Protein AF-A0A2G2GB15-F1 (afdb_monomer_lite)

Sequence (92 aa):
MKKKYFLYDPENGFETYETKLECEKAAEESIEYYLDDFWNESVTNLVIGVITHSATKTDVERQPEDQETAEEEGWDEDCKYRCNYKMLPIET

Foldseek 3Di:
DQFFKWKAWPVPGIDTHNDPVVRVVVLVVSVVVCVVVDNDPVRPDIDMDTDFWDKDWAPKDAQDPDPVSNVVVPHDPPDGIDTDIDTDTDDD

Structure (mmCIF, N/CA/C/O backbone):
data_AF-A0A2G2GB15-F1
#
_entry.id   AF-A0A2G2GB15-F1
#
loop_
_atom_site.group_PDB
_atom_site.id
_atom_site.type_symbol
_atom_site.label_atom_id
_atom_site.label_alt_id
_atom_site.label_comp_id
_atom_site.label_asym_id
_atom_site.label_entity_id
_atom_site.label_seq_id
_atom_site.pdbx_PDB_ins_code
_atom_site.Cartn_x
_atom_site.Cartn_y
_atom_site.Cartn_z
_atom_site.occupancy
_atom_site.B_iso_or_equiv
_atom_site.auth_seq_id
_atom_site.auth_comp_id
_atom_site.auth_asym_id
_atom_site.auth_atom_id
_atom_site.pdbx_PDB_model_num
ATOM 1 N N . MET A 1 1 ? 7.299 -1.996 -0.436 1.00 60.38 1 MET A N 1
ATOM 2 C CA . MET A 1 1 ? 6.477 -0.869 0.070 1.00 60.38 1 MET A CA 1
ATOM 3 C C . MET A 1 1 ? 6.468 -0.986 1.586 1.00 60.38 1 MET A C 1
ATOM 5 O O . MET A 1 1 ? 6.047 -2.026 2.056 1.00 60.38 1 MET A O 1
ATOM 9 N N . LYS A 1 2 ? 6.984 -0.004 2.345 1.00 71.31 2 LYS A N 1
ATOM 10 C CA . LYS A 1 2 ? 7.111 -0.139 3.817 1.00 71.31 2 LYS A CA 1
ATOM 11 C C . LYS A 1 2 ? 5.773 -0.097 4.564 1.00 71.31 2 LYS A C 1
ATOM 13 O O . LYS A 1 2 ? 5.671 -0.601 5.672 1.00 71.31 2 LYS A O 1
ATOM 18 N N . LYS A 1 3 ? 4.745 0.489 3.946 1.00 84.69 3 LYS A N 1
ATOM 19 C CA . LYS A 1 3 ? 3.422 0.667 4.542 1.00 84.69 3 LYS A CA 1
ATOM 20 C C . LYS A 1 3 ? 2.469 -0.420 4.060 1.00 84.69 3 LYS A C 1
ATOM 22 O O . LYS A 1 3 ? 2.024 -0.383 2.918 1.00 84.69 3 LYS A O 1
ATOM 27 N N . LYS A 1 4 ? 2.229 -1.423 4.901 1.00 91.75 4 LYS A N 1
ATOM 28 C CA . LYS A 1 4 ? 1.451 -2.628 4.574 1.00 91.75 4 LYS A CA 1
ATOM 29 C C . LYS A 1 4 ? -0.014 -2.526 4.991 1.00 91.75 4 LYS A C 1
ATOM 31 O O . LYS A 1 4 ? -0.849 -3.236 4.437 1.00 91.75 4 LYS A O 1
ATOM 36 N N . TYR A 1 5 ? -0.330 -1.674 5.953 1.00 95.75 5 TYR A N 1
ATOM 37 C CA . TYR A 1 5 ? -1.676 -1.542 6.498 1.00 95.75 5 TYR A CA 1
ATOM 38 C C . TYR A 1 5 ? -2.317 -0.269 5.970 1.00 95.75 5 TYR A C 1
ATOM 40 O O . TYR A 1 5 ? -1.607 0.699 5.686 1.00 95.75 5 TYR A O 1
ATOM 48 N N . PHE A 1 6 ? -3.636 -0.273 5.825 1.00 96.06 6 PHE A N 1
ATOM 49 C CA . PHE A 1 6 ? -4.384 0.917 5.449 1.00 96.06 6 PHE A CA 1
ATOM 50 C C . PHE A 1 6 ? -5.603 1.117 6.335 1.00 96.06 6 PHE A C 1
ATOM 52 O O . PHE A 1 6 ? -6.208 0.132 6.760 1.00 96.06 6 PHE A O 1
ATOM 59 N N . LEU A 1 7 ? -5.964 2.382 6.533 1.00 96.06 7 LEU A N 1
ATOM 60 C CA . LEU A 1 7 ? -7.259 2.827 7.034 1.00 96.06 7 LEU A CA 1
ATOM 61 C C . LEU A 1 7 ? -7.954 3.578 5.899 1.00 96.06 7 LEU A C 1
ATOM 63 O O . LEU A 1 7 ? -7.366 4.465 5.282 1.00 96.06 7 LEU A O 1
ATOM 67 N N . TYR A 1 8 ? -9.189 3.195 5.611 1.00 94.56 8 TYR A N 1
ATOM 68 C CA . TYR A 1 8 ? -10.110 3.995 4.830 1.00 94.56 8 TYR A CA 1
ATOM 69 C C . TYR A 1 8 ? -11.126 4.632 5.770 1.00 94.56 8 TYR A C 1
ATOM 71 O O . TYR A 1 8 ? -11.852 3.930 6.479 1.00 94.56 8 TYR A O 1
ATOM 79 N N . ASP A 1 9 ? -11.167 5.953 5.722 1.00 90.50 9 ASP A N 1
ATOM 80 C CA . ASP A 1 9 ? -12.098 6.811 6.431 1.00 90.50 9 ASP A CA 1
ATOM 81 C C . ASP A 1 9 ? -12.850 7.658 5.389 1.00 90.50 9 ASP A C 1
ATOM 83 O O . ASP A 1 9 ? -12.206 8.280 4.542 1.00 90.50 9 ASP A O 1
ATOM 87 N N . PRO A 1 10 ? -14.194 7.682 5.376 1.00 86.00 10 PRO A N 1
ATOM 88 C CA . PRO A 1 10 ? -14.950 8.498 4.428 1.00 86.00 10 PRO A CA 1
ATOM 89 C C . PRO A 1 10 ? -14.592 9.993 4.434 1.00 86.00 10 PRO A C 1
ATOM 91 O O . PRO A 1 10 ? -14.701 10.623 3.380 1.00 86.00 10 PRO A O 1
ATOM 94 N N . GLU A 1 11 ? -14.159 10.555 5.569 1.00 84.19 11 GLU A N 1
ATOM 95 C CA . GLU A 1 11 ? -13.764 11.969 5.659 1.00 84.19 11 GLU A CA 1
ATOM 96 C C . GLU A 1 11 ? -12.289 12.196 5.304 1.00 84.19 11 GLU A C 1
ATOM 98 O O . GLU A 1 11 ? -11.972 13.135 4.571 1.00 84.19 11 GLU A O 1
ATOM 103 N N . ASN A 1 12 ? -11.392 11.316 5.761 1.00 84.75 12 ASN A N 1
ATOM 104 C CA . ASN A 1 12 ? -9.938 11.488 5.603 1.00 84.75 12 ASN A CA 1
ATOM 105 C C . ASN A 1 12 ? -9.351 10.765 4.374 1.00 84.75 12 ASN A C 1
ATOM 107 O O . ASN A 1 12 ? -8.238 11.053 3.926 1.00 84.75 12 ASN A O 1
ATOM 111 N N . GLY A 1 13 ? -10.111 9.859 3.762 1.00 90.00 13 GLY A N 1
ATOM 112 C CA . GLY A 1 13 ? -9.711 9.091 2.591 1.00 90.00 13 GLY A CA 1
ATOM 113 C C . GLY A 1 13 ? -8.901 7.843 2.943 1.00 90.00 13 GLY A C 1
ATOM 114 O O . GLY A 1 13 ? -9.283 7.063 3.809 1.00 90.00 13 GLY A O 1
ATOM 115 N N . PHE A 1 14 ? -7.826 7.591 2.191 1.00 92.25 14 PHE A N 1
ATOM 116 C CA . PHE A 1 14 ? -7.022 6.370 2.296 1.00 92.25 14 PHE A CA 1
ATOM 117 C C . PHE A 1 14 ? -5.642 6.671 2.881 1.00 92.25 14 PHE A C 1
ATOM 119 O O . PHE A 1 14 ? -4.782 7.254 2.214 1.00 92.25 14 PHE A O 1
ATOM 126 N N . GLU A 1 15 ? -5.411 6.208 4.102 1.00 94.81 15 GLU A N 1
ATOM 127 C CA . GLU A 1 15 ? -4.152 6.363 4.821 1.00 94.81 15 GLU A CA 1
ATOM 128 C C . GLU A 1 15 ? -3.415 5.033 4.949 1.00 94.81 15 GLU A C 1
ATOM 130 O O . GLU A 1 15 ? -4.020 3.965 4.968 1.00 94.81 15 GLU A O 1
ATOM 135 N N . THR A 1 16 ? -2.081 5.084 5.018 1.00 94.94 16 THR A N 1
ATOM 136 C CA . THR A 1 16 ? -1.238 3.881 5.074 1.00 94.94 16 THR A CA 1
ATOM 137 C C . THR A 1 16 ? -0.226 3.930 6.212 1.00 94.94 16 THR A C 1
ATOM 139 O O . THR A 1 16 ? 0.437 4.951 6.439 1.00 94.94 16 THR A O 1
ATOM 142 N N . TYR A 1 17 ? -0.045 2.779 6.861 1.00 94.62 17 TYR A N 1
ATOM 143 C CA . TYR A 1 17 ? 0.766 2.591 8.065 1.00 94.62 17 TYR A CA 1
ATOM 144 C C . TYR A 1 17 ? 1.753 1.432 7.891 1.00 94.62 17 TYR A C 1
ATOM 146 O O . TYR A 1 17 ? 1.507 0.479 7.139 1.00 94.62 17 TYR A O 1
ATOM 154 N N . GLU A 1 18 ? 2.896 1.518 8.573 1.00 93.25 18 GLU A N 1
ATOM 155 C CA . GLU A 1 18 ? 3.922 0.468 8.545 1.00 93.25 18 GLU A CA 1
ATOM 156 C C . GLU A 1 18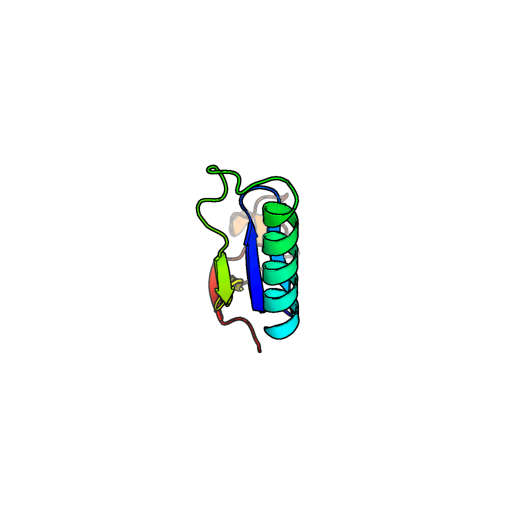 ? 3.489 -0.739 9.374 1.00 93.25 18 GLU A C 1
ATOM 158 O O . GLU A 1 18 ? 3.640 -1.884 8.937 1.00 93.25 18 GLU A O 1
ATOM 163 N N . THR A 1 19 ? 2.876 -0.492 10.532 1.00 93.44 19 THR A N 1
ATOM 164 C CA . THR A 1 19 ? 2.463 -1.547 11.458 1.00 93.44 19 THR A CA 1
ATOM 165 C C . THR A 1 19 ? 0.949 -1.658 11.602 1.00 93.44 19 THR A C 1
ATOM 167 O O . THR A 1 19 ? 0.199 -0.701 11.411 1.00 93.44 19 THR A O 1
ATOM 170 N N . LYS A 1 20 ? 0.501 -2.858 11.991 1.00 95.06 20 LYS A N 1
ATOM 171 C CA . LYS A 1 20 ? -0.904 -3.121 12.313 1.00 95.06 20 LYS A CA 1
ATOM 172 C C . LYS A 1 20 ? -1.372 -2.240 13.474 1.00 95.06 20 LYS A C 1
ATOM 174 O O . LYS A 1 20 ? -2.448 -1.669 13.405 1.00 95.06 20 LYS A O 1
ATOM 179 N N . LEU A 1 21 ? -0.528 -2.114 14.500 1.00 96.19 21 LEU A N 1
ATOM 180 C CA . LEU A 1 21 ? -0.832 -1.370 15.719 1.00 96.19 21 LEU A CA 1
ATOM 181 C C . LEU A 1 21 ? -1.071 0.118 15.444 1.00 96.19 21 LEU A C 1
ATOM 183 O O . LEU A 1 21 ? -1.989 0.694 16.008 1.00 96.19 21 LEU A O 1
ATOM 187 N N . GLU A 1 22 ? -0.258 0.744 14.591 1.00 96.25 22 GLU A N 1
ATOM 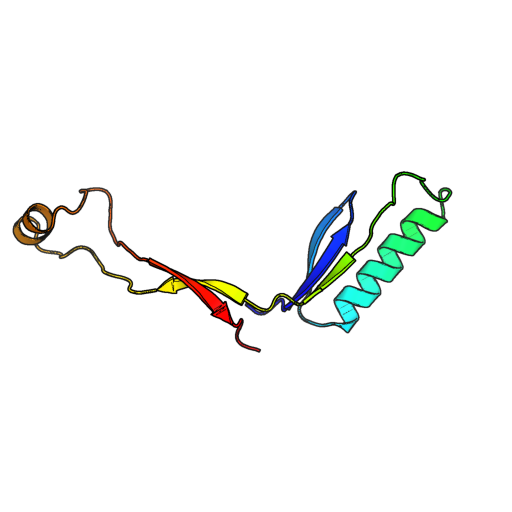188 C CA . GLU A 1 22 ? -0.466 2.146 14.197 1.00 96.25 22 GLU A CA 1
ATOM 189 C C . GLU A 1 22 ? -1.784 2.329 13.444 1.00 96.25 22 GLU A C 1
ATOM 191 O O . GLU A 1 22 ? -2.514 3.273 13.715 1.00 96.25 22 GLU A O 1
ATOM 196 N N . CYS A 1 23 ? -2.110 1.397 12.544 1.00 95.94 23 CYS A N 1
ATOM 197 C CA . CYS A 1 23 ? -3.360 1.427 11.793 1.00 95.94 23 CYS A CA 1
ATOM 198 C C . CYS A 1 23 ? -4.592 1.249 12.694 1.00 95.94 23 CYS A C 1
ATOM 200 O O . CYS A 1 23 ? -5.604 1.907 12.481 1.00 95.94 23 CYS A O 1
ATOM 202 N N . GLU A 1 24 ? -4.517 0.355 13.686 1.00 96.06 24 GLU A N 1
ATOM 203 C CA . GLU A 1 24 ? -5.592 0.140 14.664 1.00 96.06 24 GLU A CA 1
ATOM 204 C C . GLU A 1 24 ? -5.777 1.362 15.569 1.00 96.06 24 GLU A C 1
ATOM 206 O O . GLU A 1 24 ? -6.907 1.794 15.760 1.00 96.06 24 GLU A O 1
ATOM 211 N N . LYS A 1 25 ? -4.684 1.977 16.042 1.00 96.56 25 LYS A N 1
ATOM 212 C CA . LYS A 1 25 ? -4.748 3.219 16.828 1.00 96.56 25 LYS A CA 1
ATOM 213 C C . LYS A 1 25 ? -5.383 4.370 16.055 1.00 96.56 25 LYS A C 1
ATOM 215 O O . LYS A 1 25 ? -6.255 5.037 16.587 1.00 96.56 25 LYS A O 1
ATOM 220 N N . ALA A 1 26 ? -4.991 4.567 14.796 1.00 94.62 26 ALA A N 1
ATOM 221 C CA . ALA A 1 26 ? -5.595 5.600 13.959 1.00 94.62 26 ALA A CA 1
ATOM 222 C C . ALA A 1 26 ? -7.099 5.356 13.743 1.00 94.62 26 ALA A C 1
ATOM 224 O O . ALA A 1 26 ? -7.887 6.293 13.746 1.00 94.62 26 ALA A O 1
ATOM 225 N N . ALA A 1 27 ? -7.514 4.091 13.606 1.00 92.94 27 ALA A N 1
ATOM 226 C CA . ALA A 1 27 ? -8.929 3.750 13.503 1.00 92.94 27 ALA A CA 1
ATOM 227 C C . ALA A 1 27 ? -9.698 4.055 14.803 1.00 92.94 27 ALA A C 1
ATOM 229 O O . ALA A 1 27 ? -10.822 4.547 14.735 1.00 92.94 27 ALA A O 1
ATOM 230 N N . GLU A 1 28 ? -9.106 3.781 15.970 1.00 92.56 28 GLU A N 1
ATOM 231 C CA . GLU A 1 28 ? -9.677 4.140 17.277 1.00 92.56 28 GLU A CA 1
ATOM 232 C C . GLU A 1 28 ? -9.815 5.663 17.426 1.00 92.56 28 GLU A C 1
ATOM 234 O O . GLU A 1 28 ? -10.887 6.135 17.793 1.00 92.56 28 GLU A O 1
ATOM 239 N N . GLU A 1 29 ? -8.789 6.430 17.049 1.00 90.88 29 GLU A N 1
ATOM 240 C CA . GLU A 1 29 ? -8.810 7.900 17.058 1.00 90.88 29 GLU A CA 1
ATOM 241 C C . GLU A 1 29 ? -9.890 8.471 16.117 1.00 90.88 29 GLU A C 1
ATOM 243 O O . GLU A 1 29 ? -10.634 9.370 16.516 1.00 90.88 29 GLU A O 1
ATOM 248 N N . SER A 1 30 ? -10.049 7.917 14.905 1.00 88.62 30 SER A N 1
ATOM 249 C CA . SER A 1 30 ? -11.160 8.275 14.005 1.00 88.62 30 SER A CA 1
ATOM 250 C C . SER A 1 30 ? -12.518 7.999 14.657 1.00 88.62 30 SER A C 1
ATOM 252 O O . SER A 1 30 ? -13.420 8.827 14.575 1.00 88.62 30 SER A O 1
ATOM 254 N N . ILE A 1 31 ? -12.688 6.853 15.328 1.00 86.94 31 ILE A N 1
ATOM 255 C CA . ILE A 1 31 ? -13.943 6.520 16.020 1.00 86.94 31 ILE A CA 1
ATOM 256 C C . ILE A 1 31 ? -14.220 7.509 17.158 1.00 86.94 31 ILE A C 1
ATOM 258 O O . ILE A 1 31 ? -15.351 7.973 17.280 1.00 86.94 31 ILE A O 1
ATOM 262 N N . GLU A 1 32 ? -13.221 7.843 17.977 1.00 87.19 32 GLU A N 1
ATOM 263 C CA . GLU A 1 32 ? -13.362 8.817 19.069 1.00 87.19 32 GLU A CA 1
ATOM 264 C C . GLU A 1 32 ? -13.783 10.195 18.549 1.00 87.19 32 GLU A C 1
ATOM 266 O O . GLU A 1 32 ? -14.720 10.788 19.086 1.00 87.19 32 GLU A O 1
ATOM 271 N N . TYR A 1 33 ? -13.173 10.654 17.452 1.00 82.75 33 TYR A N 1
ATOM 272 C CA . TYR A 1 33 ? -13.549 11.902 16.785 1.00 82.75 33 TYR A CA 1
ATOM 273 C C . TYR A 1 33 ? -15.033 11.925 16.388 1.00 82.75 33 TYR A C 1
ATOM 275 O O . TYR A 1 33 ? -15.730 12.909 16.628 1.00 82.75 33 TYR A O 1
ATOM 283 N N . TYR A 1 34 ? -15.547 10.815 15.854 1.00 78.25 34 TYR A N 1
ATOM 284 C CA . TYR A 1 34 ? -16.961 10.690 15.494 1.00 78.25 34 TYR A CA 1
ATOM 285 C C . TYR A 1 34 ? -17.911 10.522 16.690 1.00 78.25 34 TYR A C 1
ATOM 287 O O . TYR A 1 34 ? -19.118 10.718 16.539 1.00 78.25 34 TYR A O 1
ATOM 295 N N . LEU A 1 35 ? -17.411 10.127 17.865 1.00 76.38 35 LEU A N 1
ATOM 296 C CA . LEU A 1 35 ? -18.229 9.931 19.065 1.00 76.38 35 LEU A CA 1
ATOM 297 C C . LEU A 1 35 ? -18.467 11.232 19.845 1.00 76.38 35 LEU A C 1
ATOM 299 O O . LEU A 1 35 ? -19.552 11.384 20.412 1.00 76.38 35 LEU A O 1
ATOM 303 N N . ASP A 1 36 ? -17.503 12.156 19.865 1.00 63.66 36 ASP A N 1
ATOM 304 C CA . ASP A 1 36 ? -17.586 13.393 20.663 1.00 63.66 36 ASP A CA 1
ATOM 305 C C . ASP A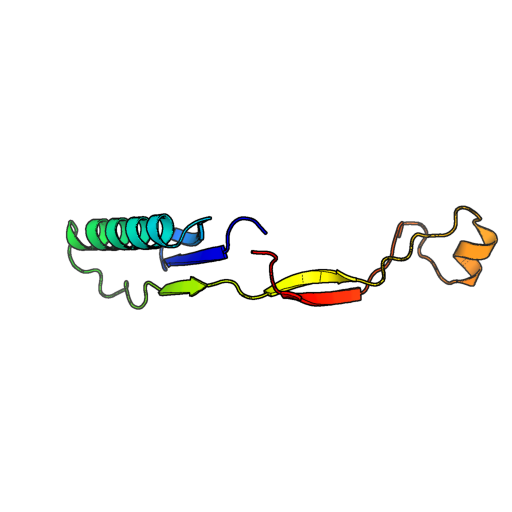 1 36 ? -18.637 14.402 20.137 1.00 63.66 36 ASP A C 1
ATOM 307 O O . ASP A 1 36 ? -19.224 15.135 20.934 1.00 63.66 36 ASP A O 1
ATOM 311 N N . ASP A 1 37 ? -18.958 14.386 18.834 1.00 60.03 37 ASP A N 1
ATOM 312 C CA . ASP A 1 37 ? -19.877 15.337 18.168 1.00 60.03 37 ASP A CA 1
ATOM 313 C C . ASP A 1 37 ? -21.252 14.738 17.759 1.00 60.03 37 ASP A C 1
ATOM 315 O O . ASP A 1 37 ? -21.986 15.350 16.985 1.00 60.03 37 ASP A O 1
ATOM 319 N N . PHE A 1 38 ? -21.656 13.595 18.337 1.00 56.69 38 PHE A N 1
ATOM 320 C CA . PHE A 1 38 ? -22.769 12.702 17.932 1.00 56.69 38 PHE A CA 1
ATOM 321 C C . PHE A 1 38 ? -22.421 11.769 16.761 1.00 56.69 38 PHE A C 1
ATOM 323 O O . PHE A 1 38 ? -21.804 12.181 15.786 1.00 56.69 38 PHE A O 1
ATOM 330 N N . TRP A 1 39 ? -22.904 10.515 16.826 1.00 62.28 39 TRP A N 1
ATOM 331 C CA . TRP A 1 39 ? -22.762 9.531 15.744 1.00 62.28 39 TRP A CA 1
ATOM 332 C C . TRP A 1 39 ? -23.322 10.102 14.440 1.00 62.28 39 TRP A C 1
ATOM 334 O O . TRP A 1 39 ? -24.537 10.131 14.225 1.00 62.28 39 TRP A O 1
ATOM 344 N N . ASN A 1 40 ? -22.435 10.569 13.568 1.00 59.66 40 ASN A N 1
ATOM 345 C CA . ASN A 1 40 ? -22.821 11.018 12.248 1.00 59.66 40 ASN A CA 1
ATOM 346 C C . ASN A 1 40 ? -23.302 9.785 11.470 1.00 59.66 40 ASN A C 1
ATOM 348 O O . ASN A 1 40 ? -22.520 8.887 11.172 1.00 59.66 40 ASN A O 1
ATOM 352 N N . GLU A 1 41 ? -24.592 9.730 11.129 1.00 60.16 41 GLU A N 1
ATOM 353 C CA . GLU A 1 41 ? -25.186 8.636 10.341 1.00 60.16 41 GLU A CA 1
ATOM 354 C C . GLU A 1 41 ? -24.504 8.444 8.969 1.00 60.16 41 GLU A C 1
ATOM 356 O O . GLU A 1 41 ? -24.694 7.416 8.317 1.00 60.16 41 GLU A O 1
ATOM 361 N N . SER A 1 42 ? -23.678 9.407 8.541 1.00 58.06 42 SER A N 1
ATOM 362 C CA . SER A 1 42 ? -22.843 9.334 7.338 1.00 58.06 42 SER A CA 1
ATOM 363 C C . SER A 1 42 ? -21.571 8.490 7.520 1.00 58.06 42 SER A C 1
ATOM 365 O O . SER A 1 42 ? -21.001 8.046 6.519 1.00 58.06 42 SER A O 1
ATOM 367 N N . VAL A 1 43 ? -21.141 8.205 8.759 1.00 62.53 43 VAL A N 1
ATOM 368 C CA . VAL A 1 43 ? -20.033 7.280 9.069 1.00 62.53 43 VAL A CA 1
ATOM 369 C C . VAL A 1 43 ? -20.544 5.861 8.880 1.00 62.53 43 VAL A C 1
ATOM 371 O O . VAL A 1 43 ? -20.991 5.174 9.795 1.00 62.53 43 VAL A O 1
ATOM 374 N N . THR A 1 44 ? -20.550 5.439 7.625 1.00 67.50 44 THR A N 1
ATOM 375 C CA . THR A 1 44 ? -21.138 4.162 7.229 1.00 67.50 44 THR A CA 1
ATOM 376 C C . THR A 1 44 ? -20.105 3.044 7.171 1.00 67.50 44 THR A C 1
ATOM 378 O O . THR A 1 44 ? -20.490 1.883 7.301 1.00 67.50 44 THR A O 1
ATOM 381 N N . ASN A 1 45 ? -18.807 3.347 6.987 1.00 78.00 45 ASN A N 1
ATOM 382 C CA . ASN A 1 45 ? -17.795 2.299 6.828 1.00 78.00 45 ASN A CA 1
ATOM 383 C C . ASN A 1 45 ? -16.340 2.775 7.051 1.00 78.00 45 ASN A C 1
ATOM 385 O O . ASN A 1 45 ? -15.662 3.163 6.099 1.00 78.00 45 ASN A O 1
ATOM 389 N N . LEU A 1 46 ? -15.848 2.703 8.293 1.00 88.62 46 LEU A N 1
ATOM 390 C CA . LEU A 1 46 ? -14.408 2.742 8.586 1.00 88.62 46 LEU A CA 1
ATOM 391 C C . LEU A 1 46 ? -13.807 1.356 8.320 1.00 88.62 46 LEU A C 1
ATOM 393 O O . LEU A 1 46 ? -14.268 0.361 8.882 1.00 88.62 46 LEU A O 1
ATOM 397 N N . VAL A 1 47 ? -12.783 1.275 7.466 1.00 94.06 47 VAL A N 1
ATOM 398 C CA . VAL A 1 47 ? -12.203 -0.009 7.038 1.00 94.06 47 VAL A CA 1
ATOM 399 C C . VAL A 1 47 ? -10.701 -0.012 7.241 1.00 94.06 47 VAL A C 1
ATOM 401 O O . VAL A 1 47 ? -9.988 0.740 6.585 1.00 94.06 47 VAL A O 1
ATOM 404 N N . ILE A 1 48 ? -10.205 -0.935 8.062 1.00 96.00 48 ILE A N 1
ATOM 405 C CA . ILE A 1 48 ? -8.785 -1.288 8.056 1.00 96.00 48 ILE A CA 1
ATOM 406 C C . ILE A 1 48 ? -8.530 -2.486 7.144 1.00 96.00 48 ILE A C 1
ATOM 408 O O . ILE A 1 48 ? -9.349 -3.404 7.043 1.00 96.00 48 ILE A O 1
ATOM 412 N N . GLY A 1 49 ? -7.367 -2.521 6.506 1.00 94.88 49 GLY A N 1
ATOM 413 C CA . GLY A 1 49 ? -6.978 -3.660 5.689 1.00 94.88 49 GLY A CA 1
ATOM 414 C C . GLY A 1 49 ? -5.480 -3.788 5.472 1.00 94.88 49 GLY A C 1
ATOM 415 O O . GLY A 1 49 ? -4.669 -3.006 5.965 1.00 94.88 49 GLY A O 1
ATOM 416 N N . VAL A 1 50 ? -5.114 -4.840 4.741 1.00 95.25 50 VAL A N 1
ATOM 417 C CA . VAL A 1 50 ? -3.724 -5.194 4.449 1.00 95.25 50 VAL A CA 1
ATOM 418 C C . VAL A 1 50 ? -3.502 -5.136 2.947 1.00 95.25 50 VAL A C 1
ATOM 420 O O . VAL A 1 50 ? -4.145 -5.851 2.178 1.00 95.25 50 VAL A O 1
ATOM 423 N N . ILE A 1 51 ? -2.548 -4.313 2.534 1.00 94.56 51 ILE A N 1
ATOM 424 C CA . ILE A 1 51 ? -2.046 -4.265 1.168 1.00 94.56 51 ILE A CA 1
ATOM 425 C C . ILE A 1 51 ? -1.221 -5.530 0.950 1.00 94.56 51 ILE A C 1
ATOM 427 O O . ILE A 1 51 ? -0.243 -5.784 1.649 1.00 94.56 51 ILE A O 1
ATOM 431 N N . THR A 1 52 ? -1.640 -6.358 -0.002 1.00 94.12 52 THR A N 1
ATOM 432 C CA . THR A 1 52 ? -0.944 -7.615 -0.315 1.00 94.12 52 THR A CA 1
ATOM 433 C C . THR A 1 52 ? -0.071 -7.490 -1.551 1.00 94.12 52 THR A C 1
ATOM 435 O O . THR A 1 52 ? 0.969 -8.134 -1.619 1.00 94.12 52 THR A O 1
ATOM 438 N N . HIS A 1 53 ? -0.474 -6.655 -2.508 1.00 94.00 53 HIS A N 1
ATOM 439 C CA . HIS A 1 53 ? 0.204 -6.476 -3.783 1.00 94.00 53 HIS A CA 1
ATOM 440 C C . HIS A 1 53 ? 0.255 -4.997 -4.156 1.00 94.00 53 HIS A C 1
ATOM 442 O O . HIS A 1 53 ? -0.651 -4.233 -3.824 1.00 94.00 53 HIS A O 1
ATOM 448 N N . SER A 1 54 ? 1.287 -4.610 -4.898 1.00 92.75 54 SER A N 1
ATOM 449 C CA . SER A 1 54 ? 1.402 -3.285 -5.508 1.00 92.75 54 SER A CA 1
ATOM 450 C C . SER A 1 54 ? 1.739 -3.413 -6.986 1.00 92.75 54 SER A C 1
ATOM 452 O O . SER A 1 54 ? 2.422 -4.358 -7.385 1.00 92.75 54 SER A O 1
ATOM 454 N N . ALA A 1 55 ? 1.286 -2.454 -7.793 1.00 94.06 55 ALA A N 1
ATOM 455 C CA . ALA A 1 55 ? 1.705 -2.370 -9.183 1.00 94.06 55 ALA A CA 1
ATOM 456 C C . ALA A 1 55 ? 3.215 -2.106 -9.243 1.00 94.06 55 ALA A C 1
ATOM 458 O O . ALA A 1 55 ? 3.717 -1.126 -8.690 1.00 94.06 55 ALA A O 1
ATOM 459 N N . THR A 1 56 ? 3.944 -2.986 -9.916 1.00 92.56 56 THR A N 1
ATOM 460 C CA . THR A 1 56 ? 5.394 -2.894 -10.078 1.00 92.56 56 THR A CA 1
ATOM 461 C C . THR A 1 56 ? 5.728 -2.911 -11.562 1.00 92.56 56 THR A C 1
ATOM 463 O O . THR A 1 56 ? 5.156 -3.698 -12.319 1.00 92.56 56 THR A O 1
ATOM 466 N N . LYS A 1 57 ? 6.644 -2.026 -11.976 1.00 94.31 57 LYS A N 1
ATOM 467 C CA . LYS A 1 57 ? 7.195 -2.033 -13.334 1.00 94.31 57 LYS A CA 1
ATOM 468 C C . LYS A 1 57 ? 7.955 -3.338 -13.545 1.00 94.31 57 LYS A C 1
ATOM 470 O O . LYS A 1 57 ? 8.858 -3.647 -12.770 1.00 94.31 57 LYS A O 1
ATOM 475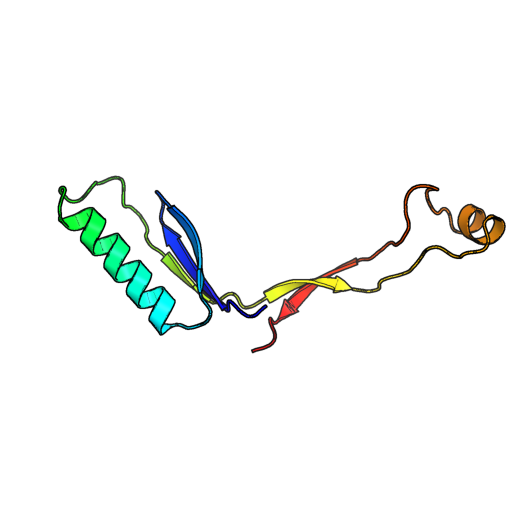 N N . THR A 1 58 ? 7.600 -4.081 -14.581 1.00 94.19 58 THR A N 1
ATOM 476 C CA . THR A 1 58 ? 8.315 -5.291 -14.997 1.00 94.19 58 THR A CA 1
ATOM 477 C C . THR A 1 58 ? 8.802 -5.132 -16.422 1.00 94.19 58 THR A C 1
ATOM 479 O O . THR A 1 58 ? 8.287 -4.293 -17.159 1.00 94.19 58 THR A O 1
ATOM 482 N N . ASP A 1 59 ? 9.782 -5.948 -16.807 1.00 94.62 59 ASP A N 1
ATOM 483 C CA . ASP A 1 59 ? 10.260 -6.014 -18.191 1.00 94.62 59 ASP A CA 1
ATOM 484 C C . ASP A 1 59 ? 10.678 -4.618 -18.699 1.00 94.62 59 ASP A C 1
ATOM 486 O O . ASP A 1 59 ? 10.206 -4.135 -19.722 1.00 94.62 59 ASP A O 1
ATOM 490 N N . VAL A 1 60 ? 11.481 -3.907 -17.892 1.00 94.75 60 VAL A N 1
ATOM 491 C CA . VAL A 1 60 ? 11.913 -2.541 -18.213 1.00 94.75 60 VAL A CA 1
ATOM 492 C C . VAL A 1 60 ? 12.945 -2.596 -19.329 1.00 94.75 60 VAL A C 1
ATOM 494 O O . VAL A 1 60 ? 14.064 -3.066 -19.125 1.00 94.75 60 VAL A O 1
ATOM 497 N N . GLU A 1 61 ? 12.578 -2.042 -20.474 1.00 94.94 61 GLU A N 1
ATOM 498 C CA . GLU A 1 61 ? 13.451 -1.849 -21.622 1.00 94.94 61 GLU A CA 1
ATOM 499 C C . GLU A 1 61 ? 13.790 -0.364 -21.722 1.00 94.94 61 GLU A C 1
ATOM 501 O O . GLU A 1 61 ? 12.913 0.498 -21.618 1.00 94.94 61 GLU A O 1
ATOM 506 N N . ARG A 1 62 ? 15.075 -0.054 -21.883 1.00 94.06 62 ARG A N 1
ATOM 507 C CA . ARG A 1 62 ? 15.538 1.312 -22.140 1.00 94.06 62 ARG A CA 1
ATOM 508 C C . ARG A 1 62 ? 15.663 1.510 -23.637 1.00 94.06 62 ARG A C 1
ATOM 510 O O . ARG A 1 62 ? 16.054 0.577 -24.333 1.00 94.06 62 ARG A O 1
ATOM 517 N N . GLN A 1 63 ? 15.373 2.724 -24.081 1.00 93.62 63 GLN A N 1
ATOM 518 C CA . GLN A 1 63 ? 15.617 3.104 -25.461 1.00 93.62 63 GLN A CA 1
ATOM 519 C C . GLN A 1 63 ? 17.106 2.894 -25.795 1.00 93.62 63 GLN A C 1
ATOM 521 O O . GLN A 1 63 ? 17.959 3.235 -24.960 1.00 93.62 63 GLN A O 1
ATOM 526 N N . PRO A 1 64 ? 17.428 2.324 -26.967 1.00 92.44 64 PRO A N 1
ATOM 527 C CA . PRO A 1 64 ? 18.794 2.276 -27.468 1.00 92.44 64 PRO A CA 1
ATOM 528 C C . PRO A 1 64 ? 19.412 3.679 -27.536 1.00 92.44 64 PRO A C 1
ATOM 530 O O . PRO A 1 64 ? 18.726 4.651 -27.836 1.00 92.44 64 PRO A O 1
ATOM 533 N N . GLU A 1 65 ? 20.714 3.797 -27.262 1.00 91.44 65 GLU A N 1
ATOM 534 C CA . GLU A 1 65 ? 21.430 5.076 -27.434 1.00 91.44 65 GLU A CA 1
ATOM 535 C C . GLU A 1 65 ? 21.612 5.439 -28.915 1.00 91.44 65 GLU A C 1
ATOM 537 O O . GLU A 1 65 ? 21.762 6.610 -29.257 1.00 91.44 65 GLU A O 1
ATOM 542 N N . ASP A 1 66 ? 21.612 4.425 -29.781 1.00 93.12 66 ASP A N 1
ATOM 543 C CA . ASP A 1 66 ? 21.694 4.574 -31.226 1.00 93.12 66 ASP A CA 1
ATOM 544 C C . ASP A 1 66 ? 20.324 4.935 -31.815 1.00 93.12 66 ASP A C 1
ATOM 546 O O . ASP A 1 66 ? 19.348 4.201 -31.646 1.00 93.12 66 ASP A O 1
ATOM 550 N N . GLN A 1 67 ? 20.261 6.074 -32.507 1.00 87.88 67 GLN A N 1
ATOM 551 C CA . GLN A 1 67 ? 19.011 6.630 -33.022 1.00 87.88 67 GLN A CA 1
ATOM 552 C C . GLN A 1 67 ? 18.419 5.789 -34.162 1.00 87.88 67 GLN A C 1
ATOM 554 O O . GLN A 1 67 ? 17.204 5.628 -34.210 1.00 87.88 67 GLN A O 1
ATOM 559 N N . GLU A 1 68 ? 19.250 5.212 -35.034 1.00 92.19 68 GLU A N 1
ATOM 560 C CA . GLU A 1 68 ? 18.781 4.350 -36.130 1.00 92.19 68 GLU A CA 1
ATOM 561 C C . GLU A 1 68 ? 18.083 3.105 -35.564 1.00 92.19 68 GLU A C 1
ATOM 563 O O . GLU A 1 68 ? 16.939 2.817 -35.911 1.00 92.19 68 GLU A O 1
ATOM 568 N N . THR A 1 69 ? 18.708 2.448 -34.583 1.00 90.81 69 THR A N 1
ATOM 569 C CA . THR A 1 69 ? 18.106 1.316 -33.862 1.00 90.81 69 THR A CA 1
ATOM 570 C C . THR A 1 69 ? 16.815 1.722 -33.138 1.00 90.81 69 THR A C 1
ATOM 572 O O . THR A 1 69 ? 15.836 0.975 -33.142 1.00 90.81 69 THR A O 1
ATOM 575 N N . ALA A 1 70 ? 16.783 2.903 -32.510 1.00 90.12 70 ALA A N 1
ATOM 576 C CA . ALA A 1 70 ? 15.593 3.391 -31.815 1.00 90.12 70 ALA A CA 1
ATOM 577 C C . ALA A 1 70 ? 14.415 3.645 -32.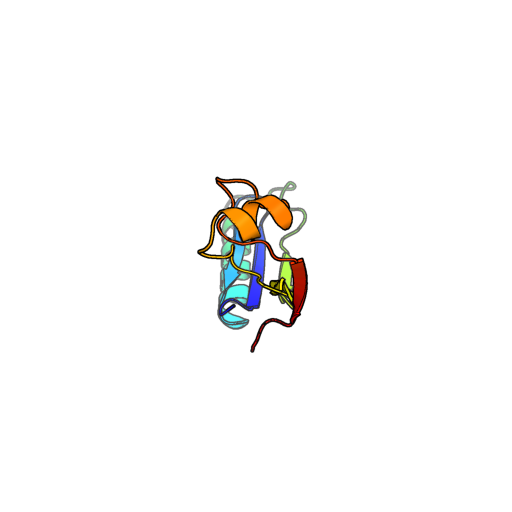779 1.00 90.12 70 ALA A C 1
ATOM 579 O O . ALA A 1 70 ? 13.281 3.271 -32.472 1.00 90.12 70 ALA A O 1
ATOM 580 N N . GLU A 1 71 ? 14.673 4.227 -33.951 1.00 90.44 71 GLU A N 1
ATOM 581 C CA . GLU A 1 71 ? 13.663 4.448 -34.992 1.00 90.44 71 GLU A CA 1
ATOM 582 C C . GLU A 1 71 ? 13.154 3.120 -35.580 1.00 90.44 71 GLU A C 1
ATOM 584 O O . GLU A 1 71 ? 11.941 2.935 -35.718 1.00 90.44 71 GLU A O 1
ATOM 589 N N . GLU A 1 72 ? 14.048 2.163 -35.857 1.00 94.50 72 GLU A N 1
ATOM 590 C CA . GLU A 1 72 ? 13.689 0.829 -36.367 1.00 94.50 72 GLU A CA 1
ATOM 591 C C . GLU A 1 72 ? 12.808 0.035 -35.391 1.00 94.50 72 GLU A C 1
ATOM 593 O O . GLU A 1 72 ? 11.847 -0.624 -35.798 1.00 94.50 72 GLU A O 1
ATOM 598 N N . GLU A 1 73 ? 13.100 0.116 -34.092 1.00 93.12 73 GLU A N 1
ATOM 599 C CA . GLU A 1 73 ? 12.310 -0.529 -33.039 1.00 93.12 73 GLU A CA 1
ATOM 600 C C . GLU A 1 73 ? 11.027 0.245 -32.668 1.00 93.12 73 GLU A C 1
ATOM 602 O O . GLU A 1 73 ? 10.270 -0.191 -31.788 1.00 93.12 73 GLU A O 1
ATOM 607 N N . GLY A 1 74 ? 10.760 1.369 -33.343 1.00 92.31 74 GLY A N 1
ATOM 608 C CA . GLY A 1 74 ? 9.550 2.172 -33.179 1.00 92.31 74 GLY A CA 1
ATOM 609 C C . GLY A 1 74 ? 9.479 2.907 -31.842 1.00 92.31 74 GLY A C 1
ATOM 610 O O . GLY A 1 74 ? 8.387 3.074 -31.290 1.00 92.31 74 GLY A O 1
ATOM 611 N N . TRP A 1 75 ? 10.624 3.302 -31.287 1.00 92.88 75 TRP A N 1
ATOM 612 C CA . TRP A 1 75 ? 10.659 4.142 -30.097 1.00 92.88 75 TRP A CA 1
ATOM 613 C C . TRP A 1 75 ? 10.202 5.558 -30.435 1.00 92.88 75 TRP A C 1
ATOM 615 O O . TRP A 1 75 ? 10.640 6.157 -31.411 1.00 92.88 75 TRP A O 1
ATOM 625 N N . ASP A 1 76 ? 9.333 6.102 -29.591 1.00 88.19 76 ASP A N 1
ATOM 626 C CA . ASP A 1 76 ? 9.015 7.526 -29.605 1.00 88.19 76 ASP A CA 1
ATOM 627 C C . ASP A 1 76 ? 10.237 8.317 -29.097 1.00 88.19 76 ASP A C 1
ATOM 629 O O . ASP A 1 76 ? 10.866 7.909 -28.115 1.00 88.19 76 ASP A O 1
ATOM 633 N N . GLU A 1 77 ? 10.578 9.432 -29.752 1.00 84.12 77 GLU A N 1
ATOM 634 C CA . GLU A 1 77 ? 11.718 10.293 -29.399 1.00 84.12 77 GLU A CA 1
ATOM 635 C C . GLU A 1 77 ? 11.656 10.780 -27.937 1.00 84.12 77 GLU A C 1
ATOM 637 O O . GLU A 1 77 ? 12.692 10.939 -27.287 1.00 84.12 77 GLU A O 1
ATOM 642 N N . ASP A 1 78 ? 10.451 10.941 -27.378 1.00 87.19 78 ASP A N 1
ATOM 643 C CA . ASP A 1 78 ? 10.248 11.363 -25.988 1.00 87.19 78 ASP A CA 1
ATOM 644 C C . ASP A 1 78 ? 10.228 10.183 -24.986 1.00 87.19 78 ASP A C 1
ATOM 646 O O . ASP A 1 78 ? 10.241 10.378 -23.759 1.00 87.19 78 ASP A O 1
ATOM 650 N N . CYS A 1 79 ? 10.226 8.934 -25.468 1.00 88.56 79 CYS A N 1
ATOM 651 C CA . CYS A 1 79 ? 10.087 7.731 -24.648 1.00 88.56 79 CYS A CA 1
ATOM 652 C C . CYS A 1 79 ? 11.440 7.090 -24.300 1.00 88.56 79 CYS A C 1
ATOM 654 O O . CYS A 1 79 ? 11.976 6.251 -25.015 1.00 88.56 79 CYS A O 1
ATOM 656 N N . LYS A 1 80 ? 11.958 7.406 -23.107 1.00 91.06 80 LYS A N 1
ATOM 657 C CA . LYS A 1 80 ? 13.267 6.904 -22.628 1.00 91.06 80 LYS A CA 1
ATOM 658 C C . LYS A 1 80 ? 13.276 5.437 -22.184 1.00 91.06 80 LYS A C 1
ATOM 660 O O . LYS A 1 80 ? 14.340 4.836 -22.026 1.00 91.06 80 LYS A O 1
ATOM 665 N N . TYR A 1 81 ? 12.112 4.883 -21.862 1.00 93.19 81 TYR A N 1
ATOM 666 C CA . TYR A 1 81 ? 11.951 3.488 -21.460 1.00 93.19 81 TYR A CA 1
ATOM 667 C C . TYR A 1 81 ? 10.498 3.055 -21.640 1.00 93.19 81 TYR A C 1
ATOM 669 O O . TYR A 1 81 ? 9.576 3.840 -21.413 1.00 93.19 81 TYR A O 1
ATOM 677 N N . ARG A 1 82 ? 10.299 1.775 -21.945 1.00 93.94 82 ARG A N 1
ATOM 678 C CA . ARG A 1 82 ? 8.991 1.115 -21.923 1.00 93.94 82 ARG A CA 1
ATOM 679 C C . ARG A 1 82 ? 9.017 -0.025 -20.915 1.00 93.94 82 ARG A C 1
ATOM 681 O O . ARG A 1 82 ? 10.071 -0.575 -20.604 1.00 93.94 82 ARG A O 1
ATOM 688 N N . CYS A 1 83 ? 7.868 -0.337 -20.338 1.00 95.00 83 CYS A N 1
ATOM 689 C CA . CYS A 1 83 ? 7.756 -1.418 -19.368 1.00 95.00 83 CYS A CA 1
ATOM 690 C C . CYS A 1 83 ? 6.332 -1.957 -19.320 1.00 95.00 83 CYS A C 1
ATOM 692 O O . CYS A 1 83 ? 5.374 -1.250 -19.634 1.00 95.00 83 CYS A O 1
ATOM 694 N N . ASN A 1 84 ? 6.205 -3.186 -18.837 1.00 95.94 84 ASN A N 1
ATOM 695 C CA . ASN A 1 84 ? 4.932 -3.746 -18.414 1.00 95.94 84 ASN A CA 1
ATOM 696 C C . ASN A 1 84 ? 4.656 -3.401 -16.945 1.00 95.94 84 ASN A C 1
ATOM 698 O O . ASN A 1 84 ? 5.513 -2.893 -16.215 1.00 95.94 84 ASN A O 1
ATOM 702 N N . TYR A 1 85 ? 3.447 -3.726 -16.495 1.00 95.06 85 TYR A N 1
ATOM 703 C CA . TYR A 1 85 ? 3.060 -3.623 -15.094 1.00 95.06 85 TYR A CA 1
ATOM 704 C C . TYR A 1 85 ? 2.425 -4.929 -14.639 1.00 95.06 85 TYR A C 1
ATOM 706 O O . TYR A 1 85 ? 1.593 -5.506 -15.342 1.00 95.06 85 TYR A O 1
ATOM 714 N N . LYS A 1 86 ? 2.802 -5.386 -13.445 1.00 96.00 86 LYS A N 1
ATOM 715 C CA . LYS A 1 86 ? 2.186 -6.543 -12.786 1.00 96.00 86 LYS A CA 1
ATOM 716 C C . LYS A 1 86 ? 1.867 -6.203 -11.337 1.00 96.00 86 LYS A C 1
ATOM 718 O O . LYS A 1 86 ? 2.589 -5.435 -10.703 1.00 96.00 86 LYS A O 1
ATOM 723 N N . MET A 1 87 ? 0.791 -6.786 -10.813 1.00 95.38 87 MET A N 1
ATOM 724 C CA . MET A 1 87 ? 0.522 -6.787 -9.376 1.00 95.38 87 MET A CA 1
ATOM 725 C C . MET A 1 87 ? 1.440 -7.823 -8.736 1.00 95.38 87 MET A C 1
ATOM 727 O O . MET A 1 87 ? 1.232 -9.022 -8.918 1.00 95.38 87 MET A O 1
ATOM 731 N N . LEU A 1 88 ? 2.468 -7.365 -8.028 1.00 93.94 88 LEU A N 1
ATOM 732 C CA . LEU A 1 88 ? 3.410 -8.240 -7.333 1.00 93.94 88 LEU A CA 1
ATOM 733 C C . LEU A 1 88 ? 3.214 -8.131 -5.821 1.00 93.94 88 LEU A C 1
ATOM 735 O O . LEU A 1 88 ? 2.830 -7.052 -5.353 1.00 93.94 88 LEU A O 1
ATOM 739 N N . PRO A 1 89 ? 3.453 -9.216 -5.059 1.00 93.06 89 PRO A N 1
ATOM 740 C CA . PRO A 1 89 ? 3.389 -9.172 -3.608 1.00 93.06 89 PRO A CA 1
ATOM 741 C C . PRO A 1 89 ? 4.278 -8.058 -3.062 1.00 93.06 89 PRO A C 1
ATOM 743 O O . PRO A 1 89 ? 5.398 -7.868 -3.540 1.00 93.06 89 PRO A O 1
ATOM 746 N N . ILE A 1 90 ? 3.799 -7.326 -2.059 1.00 88.25 90 ILE A N 1
ATOM 747 C CA . ILE A 1 90 ? 4.677 -6.387 -1.365 1.00 88.25 90 ILE A CA 1
ATOM 748 C C . ILE A 1 90 ? 5.698 -7.176 -0.537 1.00 88.25 90 ILE A C 1
ATOM 750 O O . ILE A 1 90 ? 5.340 -8.109 0.182 1.00 88.25 90 ILE A O 1
ATOM 754 N N . GLU A 1 91 ? 6.973 -6.809 -0.645 1.00 77.56 91 GLU A N 1
ATOM 755 C CA . GLU A 1 91 ? 8.014 -7.360 0.226 1.00 77.56 91 GLU A CA 1
ATOM 756 C C . GLU A 1 91 ? 7.733 -6.942 1.677 1.00 77.56 91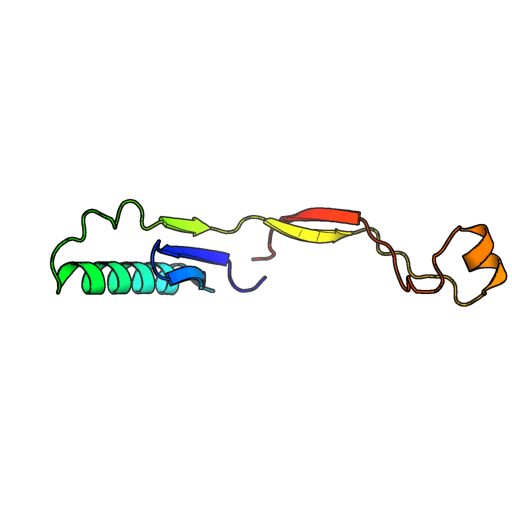 GLU A C 1
ATOM 758 O O . GLU A 1 91 ? 7.489 -5.759 1.943 1.00 77.56 91 GLU A O 1
ATOM 763 N N . THR A 1 92 ? 7.692 -7.933 2.574 1.00 59.69 92 THR A N 1
ATOM 764 C CA . THR A 1 92 ? 7.432 -7.789 4.018 1.00 59.69 92 THR A CA 1
ATOM 765 C C . THR A 1 92 ? 8.669 -7.416 4.804 1.00 59.69 92 THR A C 1
ATOM 767 O O . THR A 1 92 ? 9.726 -8.018 4.513 1.00 59.69 92 THR A O 1
#

pLDDT: mean 87.76, std 11.02, range [56.69, 96.56]

Secondary structure (DSSP, 8-state):
----EEEEETTTEEEEESSHHHHHHHHHHHHHHHHHT---TT----EEEE--EEEEEEEEEEPPSSHHHHHHTT--TT-SEEEEEEEEEPP-

Radius of gyration: 21.71 Å; chains: 1; bounding box: 47×24×57 Å